Protein AF-A0A1G7Y2C6-F1 (afdb_monomer)

Structure (mmCIF, N/CA/C/O backbone):
data_AF-A0A1G7Y2C6-F1
#
_entry.id   AF-A0A1G7Y2C6-F1
#
loop_
_atom_site.group_PDB
_atom_site.id
_atom_site.type_symbol
_atom_site.label_atom_id
_atom_site.label_alt_id
_atom_site.label_comp_id
_atom_site.label_asym_id
_atom_site.label_entity_id
_atom_site.label_seq_id
_atom_site.pdbx_PDB_ins_code
_atom_site.Cartn_x
_atom_site.Cartn_y
_atom_site.Cartn_z
_atom_site.occupancy
_atom_site.B_iso_or_equiv
_atom_site.auth_seq_id
_atom_site.auth_comp_id
_atom_site.auth_asym_id
_atom_site.auth_atom_id
_atom_site.pdbx_PDB_model_num
ATOM 1 N N . MET A 1 1 ? -8.509 -12.812 14.140 1.00 60.50 1 MET A N 1
ATOM 2 C CA . MET A 1 1 ? -7.035 -12.812 14.290 1.00 60.50 1 MET A CA 1
ATOM 3 C C . MET A 1 1 ? -6.322 -13.597 13.184 1.00 60.50 1 MET A C 1
ATOM 5 O O . MET A 1 1 ? -5.353 -13.075 12.659 1.00 60.50 1 MET A O 1
ATOM 9 N N . LEU A 1 2 ? -6.807 -14.777 12.762 1.00 63.38 2 LEU A N 1
ATOM 10 C CA . LEU A 1 2 ? -6.171 -15.603 11.712 1.00 63.38 2 LEU A CA 1
ATOM 11 C C . LEU A 1 2 ? -6.049 -14.923 10.334 1.00 63.38 2 LEU A C 1
ATOM 13 O O . LEU A 1 2 ? -4.992 -14.996 9.724 1.00 63.38 2 LEU A O 1
ATOM 17 N N . ALA A 1 3 ? -7.081 -14.213 9.864 1.00 70.81 3 ALA A N 1
ATOM 18 C CA . ALA A 1 3 ? -7.068 -13.600 8.529 1.00 70.81 3 ALA A CA 1
ATOM 19 C C . ALA A 1 3 ? -5.943 -12.563 8.325 1.00 70.81 3 ALA A C 1
ATOM 21 O O . ALA A 1 3 ? -5.392 -12.485 7.234 1.00 70.81 3 ALA A O 1
ATOM 22 N N . LYS A 1 4 ? -5.557 -11.824 9.377 1.00 76.81 4 LYS A N 1
ATOM 23 C CA . LYS A 1 4 ? -4.501 -10.794 9.322 1.00 76.81 4 LYS A CA 1
ATOM 24 C C . LYS A 1 4 ? -3.114 -11.394 9.058 1.00 76.81 4 LYS A C 1
ATOM 26 O O . LYS A 1 4 ? -2.321 -10.840 8.307 1.00 76.81 4 LYS A O 1
ATOM 31 N N . VAL A 1 5 ? -2.856 -12.591 9.591 1.00 84.06 5 VAL A N 1
ATOM 32 C CA . VAL A 1 5 ? -1.571 -13.297 9.434 1.00 84.06 5 VAL A CA 1
ATOM 33 C C . VAL A 1 5 ? -1.324 -13.721 7.979 1.00 84.06 5 VAL A C 1
ATOM 35 O O . VAL A 1 5 ? -0.181 -13.774 7.535 1.00 84.06 5 VAL A O 1
ATOM 38 N N . PHE A 1 6 ? -2.386 -13.972 7.209 1.00 89.94 6 PHE A N 1
ATOM 39 C CA . PHE A 1 6 ? -2.276 -14.430 5.821 1.00 89.94 6 PHE A CA 1
ATOM 40 C C . PHE A 1 6 ? -2.202 -13.301 4.786 1.00 89.94 6 PHE A C 1
ATOM 42 O O . PHE A 1 6 ? -1.931 -13.580 3.620 1.00 89.94 6 PHE A O 1
ATOM 49 N N . VAL A 1 7 ? -2.377 -12.034 5.176 1.00 91.88 7 VAL A N 1
ATOM 50 C CA . VAL A 1 7 ? -2.418 -10.911 4.222 1.00 91.88 7 VAL A CA 1
ATOM 51 C C . VAL A 1 7 ? -1.093 -10.753 3.473 1.00 91.88 7 VAL A C 1
ATOM 53 O O . VAL A 1 7 ? -1.079 -10.711 2.244 1.00 91.88 7 VAL A O 1
ATOM 56 N N . VAL A 1 8 ? 0.033 -10.709 4.189 1.00 92.00 8 VAL A N 1
ATOM 57 C CA . VAL A 1 8 ? 1.358 -10.531 3.569 1.00 92.00 8 VAL A CA 1
ATOM 58 C C . VAL A 1 8 ? 1.750 -11.721 2.675 1.00 92.00 8 VAL A C 1
ATOM 60 O O . VAL A 1 8 ? 2.152 -11.474 1.537 1.00 92.00 8 VAL A O 1
ATOM 63 N N . PRO A 1 9 ? 1.589 -12.994 3.100 1.00 94.44 9 PRO A N 1
ATOM 64 C CA . PRO A 1 9 ? 1.809 -14.145 2.222 1.00 94.44 9 PRO A CA 1
ATOM 65 C C . PRO A 1 9 ? 0.979 -14.110 0.934 1.00 94.44 9 PRO A C 1
ATOM 67 O O . PRO A 1 9 ? 1.510 -14.374 -0.141 1.00 94.44 9 PRO A O 1
ATOM 70 N N . VAL A 1 10 ? -0.303 -13.739 1.014 1.00 95.19 10 VAL A N 1
ATOM 71 C CA . VAL A 1 10 ? -1.176 -13.637 -0.167 1.00 95.19 10 VAL A CA 1
ATOM 72 C C . VAL A 1 10 ? -0.705 -12.533 -1.117 1.00 95.19 10 VAL A C 1
ATOM 74 O O . VAL A 1 10 ? -0.658 -12.751 -2.326 1.00 95.19 10 VAL A O 1
ATOM 77 N N . ILE A 1 11 ? -0.295 -11.373 -0.588 1.00 95.06 11 ILE A N 1
ATOM 78 C CA . ILE A 1 11 ? 0.288 -10.285 -1.392 1.00 95.06 11 ILE A CA 1
ATOM 79 C C . ILE A 1 11 ? 1.564 -10.753 -2.101 1.00 95.06 11 ILE A C 1
ATOM 81 O O . ILE A 1 11 ? 1.776 -10.424 -3.267 1.00 95.06 11 ILE A O 1
ATOM 85 N N . TYR A 1 12 ? 2.414 -11.518 -1.415 1.00 95.81 12 TYR A N 1
ATOM 86 C CA . TYR A 1 12 ? 3.653 -12.029 -1.994 1.00 95.81 12 TYR A CA 1
ATOM 87 C C . TYR A 1 12 ? 3.395 -13.046 -3.115 1.00 95.81 12 TYR A C 1
ATOM 89 O O . TYR A 1 12 ? 4.019 -12.968 -4.171 1.00 95.81 12 TYR A O 1
ATOM 97 N N . LEU A 1 13 ? 2.435 -13.954 -2.923 1.00 96.56 13 LEU A N 1
ATOM 98 C CA . LEU A 1 13 ? 2.022 -14.906 -3.958 1.00 96.56 13 LEU A CA 1
ATOM 99 C C . LEU A 1 13 ? 1.475 -14.189 -5.201 1.00 96.56 13 LEU A C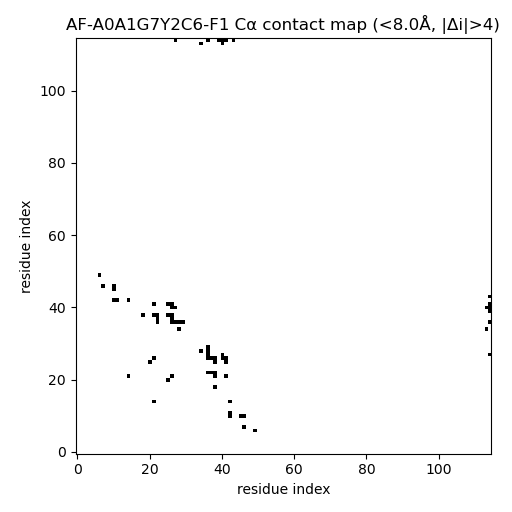 1
ATOM 101 O O . LEU A 1 13 ? 1.885 -14.497 -6.317 1.00 96.56 13 LEU A O 1
ATOM 105 N N . ASP A 1 14 ? 0.594 -13.203 -5.019 1.00 95.25 14 ASP A N 1
ATOM 106 C CA . ASP A 1 14 ? 0.059 -12.390 -6.121 1.00 95.25 14 ASP A CA 1
ATOM 107 C C . ASP A 1 14 ? 1.156 -11.610 -6.865 1.00 95.25 14 ASP A C 1
ATOM 109 O O . ASP A 1 14 ? 1.111 -11.483 -8.093 1.00 95.25 14 ASP A O 1
ATOM 113 N N . PHE A 1 15 ? 2.149 -11.108 -6.126 1.00 95.88 15 PHE A N 1
ATOM 114 C CA . PHE A 1 15 ? 3.311 -10.438 -6.696 1.00 95.88 15 PHE A CA 1
ATOM 115 C C . PHE A 1 15 ? 4.133 -11.385 -7.570 1.00 95.88 15 PHE A C 1
ATOM 117 O O . PHE A 1 15 ? 4.446 -11.026 -8.703 1.00 95.88 15 PHE A O 1
ATOM 124 N N . GLU A 1 16 ? 4.449 -12.588 -7.088 1.00 96.00 16 GLU A N 1
ATOM 125 C CA . GLU A 1 16 ? 5.296 -13.525 -7.833 1.00 96.00 16 GLU A CA 1
ATOM 126 C C . GLU A 1 16 ? 4.592 -14.043 -9.099 1.00 96.00 16 GLU A C 1
ATOM 128 O O . GLU A 1 16 ? 5.215 -14.138 -10.153 1.00 96.00 16 GLU A O 1
ATOM 133 N N . LEU A 1 17 ? 3.271 -14.261 -9.044 1.00 96.94 17 LEU A N 1
ATOM 134 C CA . LEU A 1 17 ? 2.464 -14.661 -10.207 1.00 96.94 17 LEU A CA 1
ATOM 135 C C . LEU A 1 17 ? 2.413 -13.601 -11.320 1.00 96.94 17 LEU A C 1
ATOM 137 O O . LEU A 1 17 ? 2.173 -13.939 -12.478 1.00 96.94 17 LEU A O 1
ATOM 141 N N . ARG A 1 18 ? 2.594 -12.315 -10.988 1.00 96.19 18 ARG A N 1
ATOM 142 C CA . ARG A 1 18 ? 2.467 -11.182 -11.931 1.00 96.19 18 ARG A CA 1
ATOM 143 C C . ARG A 1 18 ? 3.717 -10.313 -12.001 1.00 96.19 18 ARG A C 1
ATOM 145 O O . ARG A 1 18 ? 3.653 -9.158 -12.432 1.00 96.19 18 ARG A O 1
ATOM 152 N N . LYS A 1 19 ? 4.853 -10.854 -11.576 1.00 94.50 19 LYS A N 1
ATOM 153 C CA . LYS A 1 19 ? 6.100 -10.116 -11.376 1.00 94.50 19 LYS A CA 1
ATOM 154 C C . LYS A 1 19 ? 6.550 -9.369 -12.625 1.00 94.50 19 LYS A C 1
ATOM 156 O O . LYS A 1 19 ? 6.813 -8.171 -12.549 1.00 94.50 19 LYS A O 1
ATOM 161 N N . ASP A 1 20 ? 6.535 -10.033 -13.778 1.00 94.62 20 ASP A N 1
ATOM 162 C CA . ASP A 1 20 ? 6.961 -9.443 -15.053 1.00 94.62 20 ASP A CA 1
ATOM 163 C C . ASP A 1 20 ? 6.093 -8.243 -15.448 1.00 94.62 20 ASP A C 1
ATOM 165 O O . ASP A 1 20 ? 6.602 -7.171 -15.783 1.00 94.62 20 ASP A O 1
ATOM 169 N N . TYR A 1 21 ? 4.770 -8.381 -15.319 1.00 95.50 21 TYR A N 1
ATOM 170 C CA . TYR A 1 21 ? 3.824 -7.294 -15.573 1.00 95.50 21 TYR A CA 1
ATOM 171 C C . TYR A 1 21 ? 4.038 -6.115 -14.613 1.00 95.50 21 TYR A C 1
ATOM 173 O O . TYR A 1 21 ? 3.996 -4.948 -15.020 1.00 95.50 21 TYR A O 1
ATOM 181 N N . ILE A 1 22 ? 4.295 -6.408 -13.336 1.00 94.94 22 ILE A N 1
ATOM 182 C CA . ILE A 1 22 ? 4.526 -5.395 -12.304 1.00 94.94 22 ILE A CA 1
ATOM 183 C C . ILE A 1 22 ? 5.820 -4.628 -12.576 1.00 94.94 22 ILE A C 1
ATOM 185 O O . ILE A 1 22 ? 5.822 -3.399 -12.495 1.00 94.94 22 ILE A O 1
ATOM 189 N N . ILE A 1 23 ? 6.899 -5.314 -12.949 1.00 93.31 23 ILE A N 1
ATOM 190 C CA . ILE A 1 23 ? 8.162 -4.673 -13.331 1.00 93.31 23 ILE A CA 1
ATOM 191 C C . ILE A 1 23 ? 7.948 -3.784 -14.565 1.00 93.31 23 ILE A C 1
ATOM 193 O O . ILE A 1 23 ? 8.357 -2.620 -14.572 1.00 93.31 23 ILE A O 1
ATOM 197 N N . ALA A 1 24 ? 7.230 -4.291 -15.572 1.00 91.81 24 ALA A N 1
ATOM 198 C CA . ALA A 1 24 ? 6.974 -3.593 -16.829 1.00 91.81 24 ALA A CA 1
ATOM 199 C C . ALA A 1 24 ? 5.987 -2.418 -16.724 1.00 91.81 24 ALA A C 1
ATOM 201 O O . ALA A 1 24 ? 5.980 -1.567 -17.614 1.00 91.81 24 ALA A O 1
ATOM 202 N N . THR A 1 25 ? 5.168 -2.335 -15.669 1.00 91.19 25 THR A N 1
ATOM 203 C CA . THR A 1 25 ? 4.100 -1.318 -15.538 1.00 91.19 25 THR A CA 1
ATOM 204 C C . THR A 1 25 ? 4.278 -0.410 -14.320 1.00 91.19 25 THR A C 1
ATOM 206 O O . THR A 1 25 ? 4.112 0.805 -14.424 1.00 91.19 25 THR A O 1
ATOM 209 N N . HIS A 1 26 ? 4.696 -0.951 -13.179 1.00 91.44 26 HIS A N 1
ATOM 210 C CA . HIS A 1 26 ? 4.655 -0.257 -11.889 1.00 91.44 26 HIS A CA 1
ATOM 211 C C . HIS A 1 26 ? 6.018 0.187 -11.345 1.00 91.44 26 HIS A C 1
ATOM 213 O O . HIS A 1 26 ? 6.056 0.875 -10.325 1.00 91.44 26 HIS A O 1
ATOM 219 N N . CYS A 1 27 ? 7.137 -0.141 -11.998 1.00 90.19 27 CYS A N 1
ATOM 220 C CA . CYS A 1 27 ? 8.421 0.436 -11.605 1.00 90.19 27 CYS A CA 1
ATOM 221 C C . CYS A 1 27 ? 8.479 1.935 -11.929 1.00 90.19 27 CYS A C 1
ATOM 223 O O . CYS A 1 27 ? 8.342 2.330 -13.087 1.00 90.19 27 CYS A O 1
ATOM 225 N N . GLN A 1 28 ? 8.712 2.752 -10.896 1.00 85.50 28 GLN A N 1
ATOM 226 C CA . GLN A 1 28 ? 8.838 4.215 -10.985 1.00 85.50 28 GLN A CA 1
ATOM 227 C C . GLN A 1 28 ? 10.240 4.665 -11.436 1.00 85.50 28 GLN A C 1
ATOM 229 O O . GLN A 1 28 ? 10.380 5.627 -12.183 1.00 85.50 28 GLN A O 1
ATOM 234 N N . ASN A 1 29 ? 11.282 3.911 -11.070 1.00 83.44 29 ASN A N 1
ATOM 235 C CA . ASN A 1 29 ? 12.687 4.250 -11.325 1.00 83.44 29 ASN A CA 1
ATOM 236 C C . ASN A 1 29 ? 13.237 3.640 -12.630 1.00 83.44 29 ASN A C 1
ATOM 238 O O . ASN A 1 29 ? 14.387 3.212 -12.676 1.00 83.44 29 ASN A O 1
ATOM 242 N N . ARG A 1 30 ? 12.442 3.575 -13.709 1.00 81.06 30 ARG A N 1
ATOM 243 C CA . ARG A 1 30 ? 12.892 2.957 -14.981 1.00 81.06 30 ARG A CA 1
ATOM 244 C C . ARG A 1 30 ? 14.051 3.696 -15.640 1.00 81.06 30 ARG A C 1
ATOM 246 O O . ARG A 1 30 ? 14.877 3.080 -16.296 1.00 81.06 30 ARG A O 1
ATOM 253 N N . SER A 1 31 ? 14.115 5.010 -15.444 1.00 84.00 31 SER A N 1
ATOM 254 C CA . SER A 1 31 ? 15.199 5.867 -15.931 1.00 84.00 31 SER A CA 1
ATOM 255 C C . SER A 1 31 ? 16.495 5.730 -15.123 1.00 84.00 31 SER A C 1
ATOM 257 O O . SER A 1 31 ? 17.512 6.299 -15.509 1.00 84.00 31 SER A O 1
ATOM 259 N N . ARG A 1 32 ? 16.472 5.001 -13.997 1.00 84.75 32 ARG A N 1
ATOM 260 C CA . ARG A 1 32 ? 17.606 4.812 -13.084 1.00 84.75 32 ARG A CA 1
ATOM 261 C C . ARG A 1 32 ? 17.775 3.324 -12.738 1.00 84.75 32 ARG A C 1
ATOM 263 O O . ARG A 1 32 ? 17.471 2.924 -11.611 1.00 84.75 32 ARG A O 1
ATOM 270 N N . PRO A 1 33 ? 18.254 2.494 -13.683 1.00 81.31 33 PRO A N 1
ATOM 271 C CA . PRO A 1 33 ? 18.400 1.048 -13.488 1.00 81.31 33 PRO A CA 1
ATOM 272 C C . PRO A 1 33 ? 19.317 0.674 -12.312 1.00 81.31 33 PRO A C 1
ATOM 274 O O . PRO A 1 33 ? 19.128 -0.379 -11.709 1.00 81.31 33 PRO A O 1
ATOM 277 N N . GLN A 1 34 ? 20.235 1.561 -11.913 1.00 84.75 34 GLN A N 1
ATOM 278 C CA . GLN A 1 34 ? 21.108 1.388 -10.747 1.00 84.75 34 GLN A CA 1
ATOM 279 C C . GLN A 1 34 ? 20.364 1.277 -9.399 1.00 84.75 34 GLN A C 1
ATOM 281 O O . GLN A 1 34 ? 20.967 0.898 -8.402 1.00 84.75 34 GLN A O 1
ATOM 286 N N . LEU A 1 35 ? 19.068 1.616 -9.346 1.00 85.00 35 LEU A N 1
ATOM 287 C CA . LEU A 1 35 ? 18.245 1.531 -8.131 1.00 85.00 35 LEU A CA 1
ATOM 288 C C . LEU A 1 35 ? 17.558 0.168 -7.940 1.00 85.00 35 LEU A C 1
ATOM 290 O O . LEU A 1 35 ? 16.885 -0.014 -6.930 1.00 85.00 35 LEU A O 1
ATOM 294 N N . HIS A 1 36 ? 17.701 -0.777 -8.880 1.00 85.75 36 HIS A N 1
ATOM 295 C CA . HIS A 1 36 ? 17.208 -2.159 -8.745 1.00 85.75 36 HIS A CA 1
ATOM 296 C C . HIS A 1 36 ? 15.741 -2.268 -8.274 1.00 85.75 36 HIS A C 1
ATOM 298 O O . HIS A 1 36 ? 15.440 -2.918 -7.269 1.00 85.75 36 HIS A O 1
ATOM 304 N N . CYS A 1 37 ? 14.818 -1.605 -8.991 1.00 89.19 37 CYS A N 1
ATOM 305 C CA . CYS A 1 37 ? 13.393 -1.595 -8.641 1.00 89.19 37 CYS A CA 1
ATOM 306 C C . CYS A 1 37 ? 12.813 -3.011 -8.527 1.00 89.19 37 CYS A C 1
ATOM 308 O O . CYS A 1 37 ? 12.196 -3.311 -7.514 1.00 89.19 37 CYS A O 1
ATOM 310 N N . ASP A 1 38 ? 12.975 -3.860 -9.550 1.00 90.62 38 ASP A N 1
ATOM 311 C CA . ASP A 1 38 ? 12.541 -5.271 -9.587 1.00 90.62 38 ASP A CA 1
ATOM 312 C C . ASP A 1 38 ? 11.116 -5.535 -9.046 1.00 90.62 38 ASP A C 1
ATOM 314 O O . ASP A 1 38 ? 10.835 -6.583 -8.469 1.00 90.62 38 ASP A O 1
ATOM 318 N N . GLY A 1 39 ? 10.210 -4.555 -9.155 1.00 92.06 39 GLY A N 1
ATOM 319 C CA . GLY A 1 39 ? 8.864 -4.616 -8.576 1.00 92.06 39 GLY A CA 1
ATOM 320 C C . GLY A 1 39 ? 8.796 -4.457 -7.044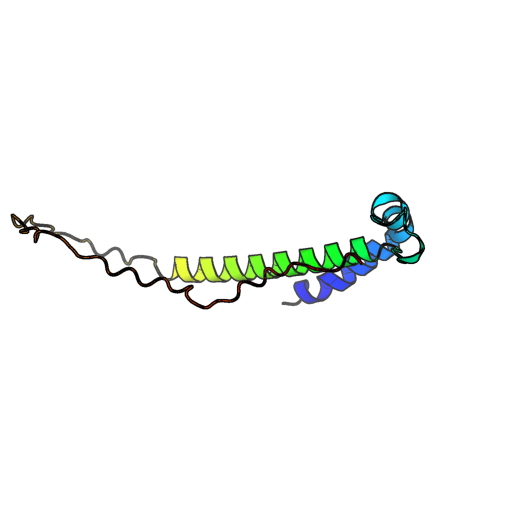 1.00 92.06 39 GLY A C 1
ATOM 321 O O . GLY A 1 39 ? 7.699 -4.362 -6.491 1.00 92.06 39 GLY A O 1
ATOM 322 N N . LYS A 1 40 ? 9.933 -4.331 -6.350 1.00 90.94 40 LYS A N 1
ATOM 323 C CA . LYS A 1 40 ? 10.044 -4.144 -4.891 1.00 90.94 40 LYS A CA 1
ATOM 324 C C . LYS A 1 40 ? 9.291 -2.909 -4.407 1.00 90.94 40 LYS A C 1
ATOM 326 O O . LYS A 1 40 ? 8.673 -2.948 -3.348 1.00 90.94 40 LYS A O 1
ATOM 331 N N . CYS A 1 41 ? 9.267 -1.841 -5.204 1.00 90.81 41 CYS A N 1
ATOM 332 C CA . CYS A 1 41 ? 8.550 -0.618 -4.840 1.00 90.81 41 CYS A CA 1
ATOM 333 C C . CYS A 1 41 ? 7.038 -0.801 -4.808 1.00 90.81 41 CYS A C 1
ATOM 335 O O . CYS A 1 41 ? 6.358 -0.320 -3.902 1.00 90.81 41 CYS A O 1
ATOM 337 N N . TYR A 1 42 ? 6.510 -1.550 -5.773 1.00 92.81 42 TYR A N 1
ATOM 338 C CA . TYR A 1 42 ? 5.106 -1.926 -5.779 1.00 92.81 42 TYR A CA 1
ATOM 339 C C . TYR A 1 42 ? 4.775 -2.805 -4.566 1.00 92.81 42 TYR A C 1
ATOM 341 O O . TYR A 1 42 ? 3.796 -2.539 -3.866 1.00 92.81 42 TYR A O 1
ATOM 349 N N . LEU A 1 43 ? 5.615 -3.807 -4.285 1.00 93.56 43 LEU A N 1
ATOM 350 C CA . LEU A 1 43 ? 5.422 -4.723 -3.162 1.00 93.56 43 LEU A CA 1
ATOM 351 C C . LEU A 1 43 ? 5.428 -3.983 -1.815 1.00 93.56 43 LEU A C 1
ATOM 353 O O . LEU A 1 43 ? 4.502 -4.147 -1.020 1.00 93.56 43 LEU A O 1
ATOM 357 N N . ALA A 1 44 ? 6.410 -3.105 -1.594 1.00 92.25 44 ALA A N 1
ATOM 358 C CA . ALA A 1 44 ? 6.505 -2.279 -0.392 1.00 92.25 44 ALA A CA 1
ATOM 359 C C . ALA A 1 44 ? 5.250 -1.414 -0.195 1.00 92.25 44 ALA A C 1
ATOM 361 O O . ALA A 1 44 ? 4.680 -1.373 0.897 1.00 92.25 44 ALA A O 1
ATOM 362 N N . LYS A 1 45 ? 4.755 -0.789 -1.272 1.00 92.50 45 LYS A N 1
ATOM 363 C CA . LYS A 1 45 ? 3.532 0.021 -1.236 1.00 92.50 45 LYS A CA 1
ATOM 364 C C . LYS A 1 45 ? 2.294 -0.805 -0.879 1.00 92.50 45 LYS A C 1
ATOM 366 O O . LYS A 1 45 ? 1.463 -0.340 -0.101 1.00 92.50 45 LYS A O 1
ATOM 371 N N . ARG A 1 46 ? 2.162 -2.024 -1.415 1.00 94.12 46 ARG A N 1
ATOM 372 C CA . ARG A 1 46 ? 1.037 -2.926 -1.103 1.00 94.12 46 ARG A CA 1
ATOM 373 C C . ARG A 1 46 ? 1.042 -3.375 0.354 1.00 94.12 46 ARG A C 1
ATOM 375 O O . ARG A 1 46 ? -0.007 -3.332 0.992 1.00 94.12 46 ARG A O 1
ATOM 382 N N . ILE A 1 47 ? 2.207 -3.735 0.889 1.00 93.81 47 ILE A N 1
ATOM 383 C CA . ILE A 1 47 ? 2.356 -4.126 2.298 1.00 93.81 47 ILE A CA 1
ATOM 384 C C . ILE A 1 47 ? 2.031 -2.943 3.221 1.00 93.81 47 ILE A C 1
ATOM 386 O O . ILE A 1 47 ? 1.244 -3.089 4.154 1.00 93.81 47 ILE A O 1
ATOM 390 N N . ALA A 1 48 ? 2.560 -1.751 2.928 1.00 93.31 48 ALA A N 1
ATOM 391 C CA . ALA A 1 48 ? 2.271 -0.548 3.708 1.00 93.31 48 ALA A CA 1
ATOM 392 C C . ALA A 1 48 ? 0.778 -0.171 3.674 1.00 93.31 48 ALA A C 1
ATOM 394 O O . ALA A 1 48 ? 0.209 0.224 4.692 1.00 93.31 48 ALA A O 1
ATOM 395 N N . GLN A 1 49 ? 0.123 -0.319 2.518 1.00 93.56 49 GLN A N 1
ATOM 396 C CA . GLN A 1 49 ? -1.312 -0.072 2.385 1.00 93.56 49 GLN A CA 1
ATOM 397 C C . GLN A 1 49 ? -2.142 -1.059 3.216 1.00 93.56 49 GLN A C 1
ATOM 399 O O . GLN A 1 49 ? -3.097 -0.637 3.867 1.00 93.56 49 GLN A O 1
ATOM 404 N N . ALA A 1 50 ? -1.767 -2.341 3.228 1.00 91.94 50 ALA A N 1
ATOM 405 C CA . ALA A 1 50 ? -2.422 -3.347 4.059 1.00 91.94 50 ALA A CA 1
ATOM 406 C C . ALA A 1 50 ? -2.303 -3.010 5.555 1.00 91.94 50 ALA A C 1
ATOM 408 O O . ALA A 1 50 ? -3.312 -2.990 6.254 1.00 91.94 50 ALA A O 1
ATOM 409 N N . ALA A 1 51 ? -1.105 -2.640 6.021 1.00 91.00 51 ALA A N 1
ATOM 410 C CA . ALA A 1 51 ? -0.885 -2.226 7.409 1.00 91.00 51 ALA A CA 1
ATOM 411 C C . ALA A 1 51 ? -1.712 -0.984 7.792 1.00 91.00 51 ALA A C 1
ATOM 413 O O . ALA A 1 51 ? -2.296 -0.924 8.874 1.00 91.00 51 ALA A O 1
ATOM 414 N N . LYS A 1 52 ? -1.818 -0.000 6.887 1.00 93.00 52 LYS A N 1
ATOM 415 C CA . LYS A 1 52 ? -2.630 1.202 7.118 1.00 93.00 52 LYS A CA 1
ATOM 416 C C . LYS A 1 52 ? -4.122 0.879 7.233 1.00 93.00 52 LYS A C 1
ATOM 418 O O . LYS A 1 52 ? -4.798 1.458 8.079 1.00 93.00 52 LYS A O 1
ATOM 423 N N . GLU A 1 53 ? -4.640 -0.032 6.410 1.00 91.56 53 GLU A N 1
ATOM 424 C CA . GLU A 1 53 ? -6.046 -0.441 6.507 1.00 91.56 53 GLU A CA 1
ATOM 425 C C . GLU A 1 53 ? -6.318 -1.223 7.797 1.00 91.56 53 GLU A C 1
ATOM 427 O O . GLU A 1 53 ? -7.340 -0.994 8.440 1.00 91.56 53 GLU A O 1
ATOM 432 N N . GLU A 1 54 ? -5.385 -2.069 8.244 1.00 89.50 54 GLU A N 1
ATOM 433 C CA . GLU A 1 54 ? -5.499 -2.734 9.547 1.00 89.50 54 GLU A CA 1
ATOM 434 C C . GLU A 1 54 ? -5.560 -1.738 10.710 1.00 89.50 54 GLU A C 1
ATOM 436 O O . GLU A 1 54 ? -6.372 -1.912 11.624 1.00 89.50 54 GLU A O 1
ATOM 441 N N . GLN A 1 55 ? -4.740 -0.683 10.670 1.00 91.25 55 GLN A N 1
ATOM 442 C CA . GLN A 1 55 ? -4.771 0.382 11.670 1.00 91.25 55 GLN A CA 1
ATOM 443 C C . GLN A 1 55 ? -6.108 1.131 11.648 1.00 91.25 55 GLN A C 1
ATOM 445 O O . GLN A 1 55 ? -6.712 1.346 12.697 1.00 91.25 55 GLN A O 1
ATOM 450 N N . ARG A 1 56 ? -6.613 1.461 10.455 1.00 93.00 56 ARG A N 1
ATOM 451 C CA . ARG A 1 56 ? -7.898 2.151 10.281 1.00 93.00 56 ARG A CA 1
ATOM 452 C C . ARG A 1 56 ? -9.074 1.309 10.782 1.00 93.00 56 ARG A C 1
ATOM 454 O O . ARG A 1 56 ? -10.006 1.834 11.381 1.00 93.00 56 ARG A O 1
ATOM 461 N N . GLN A 1 57 ? -9.028 -0.007 10.577 1.00 90.69 57 GLN A N 1
ATOM 462 C CA . GLN A 1 57 ? -10.018 -0.932 11.132 1.00 90.69 57 GLN A CA 1
ATOM 463 C C . GLN A 1 57 ? -9.991 -0.957 12.663 1.00 90.69 57 GLN A C 1
ATOM 465 O O . GLN A 1 57 ? -11.053 -0.963 13.280 1.00 90.69 57 GLN A O 1
ATOM 470 N N . ALA A 1 58 ? -8.803 -0.950 13.276 1.00 90.25 58 ALA A N 1
ATOM 471 C CA . ALA A 1 58 ? -8.671 -0.899 14.732 1.00 90.25 58 ALA A CA 1
ATOM 472 C C . ALA A 1 58 ? -9.205 0.422 15.316 1.00 90.25 58 ALA A C 1
ATOM 474 O O . ALA A 1 58 ? -9.882 0.409 16.341 1.00 90.25 58 ALA A O 1
ATOM 475 N N . GLU A 1 59 ? -8.951 1.546 14.641 1.00 94.12 59 GLU A N 1
ATOM 476 C CA . GLU A 1 59 ? -9.494 2.857 15.014 1.00 94.12 59 GLU A CA 1
ATOM 477 C C . GLU A 1 59 ? -11.027 2.881 14.943 1.00 94.12 59 GLU A C 1
ATOM 479 O O . GLU A 1 59 ? -11.683 3.310 15.889 1.00 94.12 59 GLU A O 1
ATOM 484 N N . ASN A 1 60 ? -11.612 2.349 13.865 1.00 93.25 60 ASN A N 1
ATOM 485 C CA . ASN A 1 60 ? -13.067 2.262 13.718 1.00 93.25 60 ASN A CA 1
ATOM 486 C C . ASN A 1 60 ? -13.709 1.350 14.779 1.00 93.25 60 ASN A C 1
ATOM 488 O O . ASN A 1 60 ? -14.766 1.687 15.313 1.00 93.25 60 ASN A O 1
ATOM 492 N N . ASP A 1 61 ? -13.078 0.216 15.106 1.00 92.69 61 ASP A N 1
ATOM 493 C CA . ASP A 1 61 ? -13.535 -0.678 16.180 1.00 92.69 61 ASP A CA 1
ATOM 494 C C . ASP A 1 61 ? -13.534 0.047 17.533 1.00 92.69 61 ASP A C 1
ATOM 496 O O . ASP A 1 61 ? -14.536 0.025 18.251 1.00 92.69 61 ASP A O 1
ATOM 500 N N . LEU A 1 62 ? -12.458 0.776 17.847 1.00 91.88 62 LEU A N 1
ATOM 501 C CA . LEU A 1 62 ? -12.380 1.605 19.049 1.00 91.88 62 LEU A CA 1
ATOM 502 C C . LEU A 1 62 ? -13.467 2.689 19.070 1.00 91.88 62 LEU A C 1
ATOM 504 O O . LEU A 1 62 ? -14.165 2.834 20.073 1.00 91.88 62 LEU A O 1
ATOM 508 N N . MET A 1 63 ? -13.644 3.415 17.964 1.00 93.31 63 MET A N 1
ATOM 509 C CA . MET A 1 63 ? -14.656 4.466 17.844 1.00 93.31 63 MET A CA 1
ATOM 510 C C . MET A 1 63 ? -16.068 3.910 18.069 1.00 93.31 63 MET A C 1
ATOM 512 O O . MET A 1 63 ? -16.858 4.501 18.802 1.00 93.31 63 MET A O 1
ATOM 516 N N . SER A 1 64 ? -16.374 2.738 17.499 1.00 90.00 64 SER A N 1
ATOM 517 C CA . SER A 1 64 ? -17.673 2.079 17.680 1.00 90.00 64 SER A CA 1
ATOM 518 C C . SER A 1 64 ? -17.934 1.690 19.138 1.00 90.00 64 SER A C 1
ATOM 520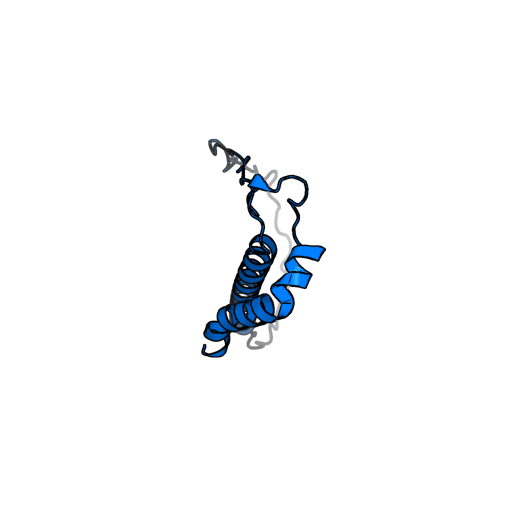 O O . SER A 1 64 ? -19.033 1.907 19.649 1.00 90.00 64 SER A O 1
ATOM 522 N N . LYS A 1 65 ? -16.905 1.200 19.844 1.00 90.19 65 LYS A N 1
ATOM 523 C CA . LYS A 1 65 ? -16.984 0.856 21.268 1.00 90.19 65 LYS A CA 1
ATOM 524 C C . LYS A 1 65 ? -17.247 2.089 22.126 1.00 90.19 65 LYS A C 1
ATOM 526 O O . LYS A 1 65 ? -18.137 2.046 22.972 1.00 90.19 65 LYS A O 1
ATOM 531 N N . ILE A 1 66 ? -16.539 3.192 21.869 1.00 89.94 66 ILE A N 1
ATOM 532 C CA . ILE A 1 66 ? -16.735 4.461 22.587 1.00 89.94 66 ILE A CA 1
ATOM 533 C C . ILE A 1 66 ? -18.145 5.015 22.344 1.00 89.94 66 ILE A C 1
ATOM 535 O O . ILE A 1 66 ? -18.825 5.375 23.301 1.00 89.94 66 ILE A O 1
ATOM 539 N N . LEU A 1 67 ? -18.614 5.026 21.092 1.00 88.19 67 LEU A N 1
ATOM 540 C CA . LEU A 1 67 ? -19.950 5.518 20.748 1.00 88.19 67 LEU A CA 1
ATOM 541 C C . LEU A 1 67 ? -21.057 4.684 21.414 1.00 88.19 67 LEU A C 1
ATOM 543 O O . LEU A 1 67 ? -22.024 5.236 21.929 1.00 88.19 67 LEU A O 1
ATOM 547 N N . SER A 1 68 ? -20.896 3.358 21.459 1.00 78.31 68 SER A N 1
ATOM 548 C CA . SER A 1 68 ? -21.868 2.463 22.102 1.00 78.31 68 SER A CA 1
ATOM 549 C C . SER A 1 68 ? -21.910 2.579 23.631 1.00 78.31 68 SER A C 1
ATOM 551 O O . SER A 1 68 ? -22.932 2.270 24.238 1.00 78.31 68 SER A O 1
ATOM 553 N N . ALA A 1 69 ? -20.833 3.063 24.262 1.00 74.88 69 ALA A N 1
ATOM 554 C CA . ALA A 1 69 ? -20.792 3.312 25.704 1.00 74.88 69 ALA A CA 1
ATOM 555 C C . ALA A 1 69 ? -21.604 4.556 26.115 1.00 74.88 69 ALA A C 1
ATOM 557 O O . ALA A 1 69 ? -21.930 4.717 27.288 1.00 74.88 69 ALA A O 1
ATOM 558 N N . GLN A 1 70 ? -21.961 5.414 25.154 1.00 60.66 70 GLN A N 1
ATOM 559 C CA . GLN A 1 70 ? -22.822 6.583 25.330 1.00 60.66 70 GLN A CA 1
ATOM 560 C C . GLN A 1 70 ? -24.226 6.321 24.764 1.00 60.66 70 GLN A C 1
ATOM 562 O O . GLN A 1 70 ? -24.794 7.157 24.069 1.00 60.66 70 GLN A O 1
ATOM 567 N N . ALA A 1 71 ? -24.809 5.151 25.027 1.00 60.94 71 ALA A N 1
ATOM 568 C CA . ALA A 1 71 ? -26.250 4.988 24.863 1.00 60.94 71 ALA A CA 1
ATOM 569 C C . ALA A 1 71 ? -26.937 5.657 26.069 1.00 60.94 71 ALA A C 1
ATOM 571 O O . ALA A 1 71 ? -26.751 5.182 27.193 1.00 60.94 71 ALA A O 1
ATOM 572 N N . PRO A 1 72 ? -27.697 6.757 25.900 1.00 55.38 72 PRO A N 1
ATOM 573 C CA . PRO A 1 72 ? -28.424 7.334 27.016 1.00 55.38 72 PRO A CA 1
ATOM 574 C C . PRO A 1 72 ? -29.482 6.327 27.473 1.00 55.38 72 PRO A C 1
ATOM 576 O O . PRO A 1 72 ? -30.371 5.953 26.705 1.00 55.38 72 PRO A O 1
ATOM 579 N N . ALA A 1 73 ? -29.425 5.915 28.741 1.00 53.34 73 ALA A N 1
ATOM 580 C CA . ALA A 1 73 ? -30.658 5.575 29.430 1.00 53.34 73 ALA A CA 1
ATOM 581 C C . ALA A 1 73 ? -31.532 6.831 29.327 1.00 53.34 73 ALA A C 1
ATOM 583 O O . ALA A 1 73 ? -31.153 7.896 29.812 1.00 53.34 73 ALA A O 1
ATOM 584 N N . HIS A 1 74 ? -32.626 6.741 28.574 1.00 51.66 74 HIS A N 1
ATOM 585 C CA . HIS A 1 74 ? -33.593 7.820 28.429 1.00 51.66 74 HIS A CA 1
ATOM 586 C C . HIS A 1 74 ? -34.242 8.048 29.801 1.00 51.66 74 HIS A C 1
ATOM 588 O O . HIS A 1 74 ? -35.274 7.463 30.119 1.00 51.66 74 HIS A O 1
ATOM 594 N N . GLU A 1 75 ? -33.620 8.862 30.648 1.00 56.44 75 GLU A N 1
ATOM 595 C CA . GLU A 1 75 ? -34.317 9.455 31.776 1.00 56.44 75 GLU A CA 1
ATOM 596 C C . GLU A 1 75 ? -35.052 10.683 31.250 1.00 56.44 75 GLU A C 1
ATOM 598 O O . GLU A 1 75 ? -34.469 11.576 30.634 1.00 56.44 75 GLU A O 1
ATOM 603 N N . ASN A 1 76 ? -36.372 10.683 31.419 1.00 48.62 76 ASN A N 1
ATOM 604 C CA . ASN A 1 76 ? -37.231 11.785 31.017 1.00 48.62 76 ASN A CA 1
ATOM 605 C C . ASN A 1 76 ? -36.825 13.038 31.804 1.00 48.62 76 ASN A C 1
ATOM 607 O O . ASN A 1 76 ? -37.210 13.197 32.961 1.00 48.62 76 ASN A O 1
ATOM 611 N N . ILE A 1 77 ? -36.059 13.934 31.179 1.00 55.81 77 ILE A N 1
ATOM 612 C CA . ILE A 1 77 ? -35.716 15.239 31.751 1.00 55.81 77 ILE A CA 1
ATOM 613 C C . ILE A 1 77 ? -36.961 16.128 31.668 1.00 55.81 77 ILE A C 1
ATOM 615 O O . ILE A 1 77 ? -37.113 16.975 30.790 1.00 55.81 77 ILE A O 1
ATOM 619 N N . THR A 1 78 ? -37.903 15.907 32.577 1.00 53.22 78 THR A N 1
ATOM 620 C CA . THR A 1 78 ? -38.972 16.858 32.865 1.00 53.22 78 THR A CA 1
ATOM 621 C C . THR A 1 78 ? -38.444 17.908 33.832 1.00 53.22 78 THR A C 1
ATOM 623 O O . THR A 1 78 ? -38.242 17.615 35.006 1.00 53.22 78 THR A O 1
ATOM 626 N N . GLY A 1 79 ? -38.270 19.138 33.342 1.00 49.00 79 GLY A N 1
ATOM 627 C CA . GLY A 1 79 ? -38.247 20.328 34.196 1.00 49.00 79 GLY A CA 1
ATOM 628 C C . GLY A 1 79 ? -37.085 21.290 33.968 1.00 49.00 79 GLY A C 1
ATOM 629 O O . GLY A 1 79 ? -36.279 21.492 34.867 1.00 4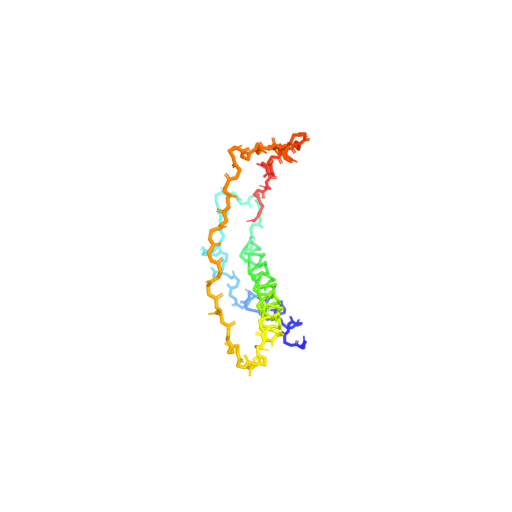9.00 79 GLY A O 1
ATOM 630 N N . LEU A 1 80 ? -37.029 21.953 32.809 1.00 51.66 80 LEU A N 1
ATOM 631 C CA . LEU A 1 80 ? -36.305 23.222 32.694 1.00 51.66 80 LEU A CA 1
ATOM 632 C C . LEU A 1 80 ? -37.291 24.359 32.975 1.00 51.66 80 LEU A C 1
ATOM 634 O O . LEU A 1 80 ? -38.089 24.724 32.114 1.00 51.66 80 LEU A O 1
ATOM 638 N N . GLN A 1 81 ? -37.253 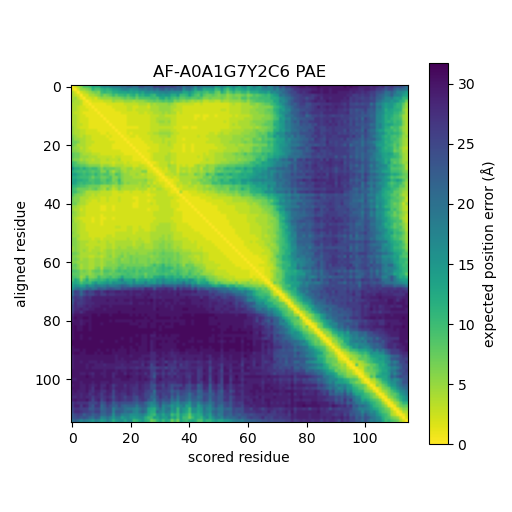24.903 34.190 1.00 55.97 81 GLN A N 1
ATOM 639 C CA . GLN A 1 81 ? -37.855 26.201 34.483 1.00 55.97 81 GLN A CA 1
ATOM 640 C C . GLN A 1 81 ? -36.807 27.291 34.212 1.00 55.97 81 GLN A C 1
ATOM 642 O O . GLN A 1 81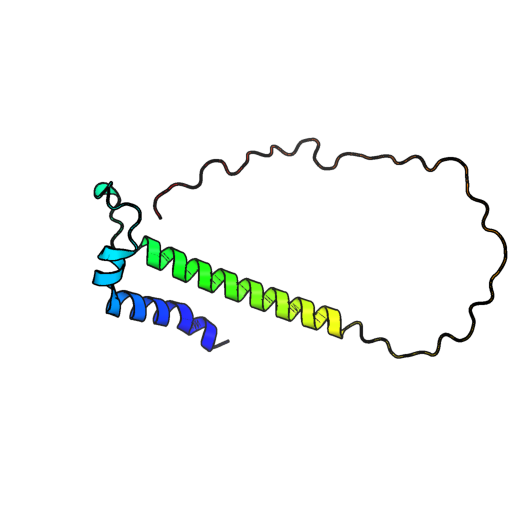 ? -35.686 27.189 34.714 1.00 55.97 81 GLN A O 1
ATOM 647 N N . PRO A 1 82 ? -37.126 28.327 33.419 1.00 48.72 82 PRO A N 1
ATOM 648 C CA . PRO A 1 82 ? -36.173 29.376 33.099 1.00 48.72 82 PRO A CA 1
ATOM 649 C C . PRO A 1 82 ? -36.090 30.360 34.269 1.00 48.72 82 PRO A C 1
ATOM 651 O O . PRO A 1 82 ? -37.002 31.157 34.479 1.00 48.72 82 PRO A O 1
ATOM 654 N N . THR A 1 83 ? -34.995 30.343 35.028 1.00 47.97 83 THR A N 1
ATOM 655 C CA . THR A 1 83 ? -34.703 31.420 35.983 1.00 47.97 83 THR A CA 1
ATOM 656 C C . THR A 1 83 ? -33.816 32.469 35.325 1.00 47.97 83 THR A C 1
ATOM 658 O O . THR A 1 83 ? -32.623 32.282 35.106 1.00 47.97 83 THR A O 1
ATOM 661 N N . THR A 1 84 ? -34.496 33.551 34.964 1.00 51.66 84 THR A N 1
ATOM 662 C CA . THR A 1 84 ? -34.076 34.942 34.765 1.00 51.66 84 THR A CA 1
ATOM 663 C C . THR A 1 84 ? -32.620 35.325 35.088 1.00 51.66 84 THR A C 1
ATOM 665 O O . THR A 1 84 ? -32.180 35.228 36.227 1.00 51.66 84 THR A O 1
ATOM 668 N N . HIS A 1 85 ? -31.978 35.909 34.066 1.00 52.75 85 HIS A N 1
ATOM 669 C CA . HIS A 1 85 ? -30.828 36.830 34.053 1.00 52.75 85 HIS A CA 1
ATOM 670 C C . HIS A 1 85 ? -29.513 36.369 34.709 1.00 52.75 85 HIS A C 1
ATOM 672 O O . HIS A 1 85 ? -29.300 36.504 35.909 1.00 52.75 85 HIS A O 1
ATOM 678 N N . VAL A 1 86 ? -28.566 35.957 33.861 1.00 57.28 86 VAL A N 1
ATOM 679 C CA . VAL A 1 86 ? -27.141 35.847 34.202 1.00 57.28 86 VAL A CA 1
ATOM 680 C C . VAL A 1 86 ? -26.461 37.172 33.852 1.00 57.28 86 VAL A C 1
ATOM 682 O O . VAL A 1 86 ? -26.504 37.606 32.702 1.00 57.28 86 VAL A O 1
ATOM 685 N N . ALA A 1 87 ? -25.850 37.824 34.841 1.00 60.22 87 ALA A N 1
ATOM 686 C CA . ALA A 1 87 ? -25.001 38.990 34.617 1.00 60.22 87 ALA A CA 1
ATOM 687 C C . ALA A 1 87 ? -23.695 38.553 33.931 1.00 60.22 87 ALA A C 1
ATOM 689 O O . ALA A 1 87 ? -22.995 37.670 34.427 1.00 60.22 87 ALA A O 1
ATOM 690 N N . ILE A 1 88 ? -23.384 39.159 32.784 1.00 59.31 88 ILE A N 1
ATOM 691 C CA . ILE A 1 88 ? -22.151 38.915 32.028 1.00 59.31 88 ILE A CA 1
ATOM 692 C C . ILE A 1 88 ? -21.061 39.819 32.625 1.00 59.31 88 ILE A C 1
ATOM 694 O O . ILE A 1 88 ? -21.245 41.036 32.610 1.00 59.31 88 ILE A O 1
ATOM 698 N N . PRO A 1 89 ? -19.945 39.289 33.156 1.00 61.66 89 PRO A N 1
ATOM 699 C CA . PRO A 1 89 ? -18.824 40.136 33.546 1.00 61.66 89 PRO A CA 1
ATOM 700 C C . PRO A 1 89 ? -18.156 40.749 32.304 1.00 61.66 89 PRO A C 1
ATOM 702 O O . PRO A 1 89 ? -17.932 40.065 31.301 1.00 61.66 89 PRO A O 1
ATOM 705 N N . GLU A 1 90 ? -17.841 42.044 32.372 1.00 64.38 90 GLU A N 1
ATOM 706 C CA . GLU A 1 90 ? -17.071 42.756 31.348 1.00 64.38 90 GLU A CA 1
ATOM 707 C C . GLU A 1 90 ? -15.655 42.165 31.242 1.00 64.38 90 GLU A C 1
ATOM 709 O O . GLU A 1 90 ? -14.890 42.166 32.201 1.00 64.38 90 GLU A O 1
ATOM 714 N N . ALA A 1 91 ? -15.332 41.681 30.039 1.00 62.38 91 ALA A N 1
ATOM 715 C CA . ALA A 1 91 ? -14.032 41.196 29.575 1.00 62.38 91 ALA A CA 1
ATOM 716 C C . ALA A 1 91 ? -13.455 39.941 30.270 1.00 62.38 91 ALA A C 1
ATOM 718 O O . ALA A 1 91 ? -12.805 39.986 31.312 1.00 62.38 91 ALA A O 1
ATOM 719 N N . VAL A 1 92 ? -13.574 38.802 29.581 1.00 64.75 92 VAL A N 1
ATOM 720 C CA . VAL A 1 92 ? -12.741 37.617 29.830 1.00 64.75 92 VAL A CA 1
ATOM 721 C C . VAL A 1 92 ? -11.381 37.843 29.167 1.00 64.75 92 VAL A C 1
ATOM 723 O O . VAL A 1 92 ? -11.289 37.927 27.943 1.00 64.75 92 VAL A O 1
ATOM 726 N N . VAL A 1 93 ? -10.319 37.949 29.966 1.00 65.88 93 VAL A N 1
ATOM 727 C CA . VAL A 1 93 ? -8.945 37.991 29.447 1.00 65.88 93 VAL A CA 1
ATOM 728 C C . VAL A 1 93 ? -8.527 36.571 29.071 1.00 65.88 93 VAL A C 1
ATOM 730 O O . VAL A 1 93 ? -8.404 35.699 29.930 1.00 65.88 93 VAL A O 1
ATOM 733 N N . PHE A 1 94 ? -8.307 36.332 27.779 1.00 60.62 94 PHE A N 1
ATOM 734 C CA . PHE A 1 94 ? -7.739 35.078 27.294 1.00 60.62 94 PHE A CA 1
ATOM 735 C C . PHE A 1 94 ? -6.214 35.158 27.347 1.00 60.62 94 PHE A C 1
ATOM 737 O O . PHE A 1 94 ? -5.585 35.804 26.512 1.00 60.62 94 PHE A O 1
ATOM 744 N N . ASN A 1 95 ? -5.611 34.470 28.314 1.00 65.50 95 ASN A N 1
ATOM 745 C CA . ASN A 1 95 ? -4.169 34.252 28.319 1.00 65.50 95 ASN A CA 1
ATOM 746 C C . ASN A 1 95 ? -3.849 33.080 27.389 1.00 65.50 95 ASN A C 1
ATOM 748 O O . ASN A 1 95 ? -3.930 31.918 27.783 1.00 65.50 95 ASN A O 1
ATOM 752 N N . PHE A 1 96 ? -3.516 33.395 26.137 1.00 69.31 96 PHE A N 1
ATOM 753 C CA . PHE A 1 96 ? -3.005 32.415 25.187 1.00 69.31 96 PHE A CA 1
ATOM 754 C C . PHE A 1 96 ? -1.493 32.276 25.368 1.00 69.31 96 PHE A C 1
ATOM 756 O O . PHE A 1 96 ? -0.719 33.136 24.950 1.00 69.31 96 PHE A O 1
ATOM 763 N N . SER A 1 97 ? -1.069 31.190 26.005 1.00 67.62 97 SER A N 1
ATOM 764 C CA . SER A 1 97 ? 0.315 30.730 25.938 1.00 67.62 97 SER A CA 1
ATOM 765 C C . SER A 1 97 ? 0.439 29.754 24.774 1.00 67.62 97 SER A C 1
ATOM 767 O O . SER A 1 97 ? -0.187 28.695 24.806 1.00 67.62 97 SER A O 1
ATOM 769 N N . ASP A 1 98 ? 1.233 30.110 23.765 1.00 66.88 98 ASP A N 1
ATOM 770 C CA . ASP A 1 98 ? 1.513 29.238 22.624 1.00 66.88 98 ASP A CA 1
ATOM 771 C C . ASP A 1 98 ? 2.248 27.963 23.096 1.00 66.88 98 ASP A C 1
ATOM 773 O O . ASP A 1 98 ? 3.377 28.057 23.594 1.00 66.88 98 ASP A O 1
ATOM 777 N N . PRO A 1 99 ? 1.643 26.766 22.965 1.00 60.69 99 PRO A N 1
ATOM 778 C CA . PRO A 1 99 ? 2.266 25.512 23.385 1.00 60.69 99 PRO A CA 1
ATOM 779 C C . PRO A 1 99 ? 3.434 25.075 22.482 1.00 60.69 99 PRO A C 1
ATOM 781 O O . PRO A 1 99 ? 4.099 24.083 22.788 1.00 60.69 99 PRO A O 1
ATOM 784 N N . LEU A 1 100 ? 3.698 25.780 21.374 1.00 59.69 100 LEU A N 1
ATOM 785 C CA . LEU A 1 100 ? 4.749 25.444 20.407 1.00 59.69 100 LEU A CA 1
ATOM 786 C C . LEU A 1 100 ? 6.025 26.279 20.566 1.00 59.69 100 LEU A C 1
ATOM 788 O O . LEU A 1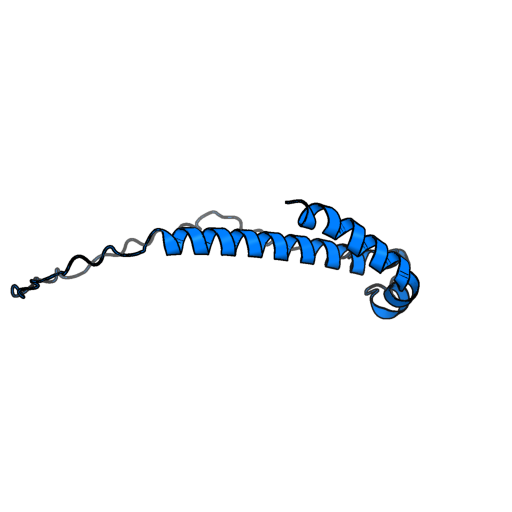 100 ? 6.946 26.147 19.756 1.00 59.69 100 LEU A O 1
ATOM 792 N N . ASN A 1 101 ? 6.128 27.098 21.616 1.00 57.09 101 ASN A N 1
ATOM 793 C CA . ASN A 1 101 ? 7.337 27.866 21.893 1.00 57.09 101 ASN A CA 1
ATOM 794 C C . ASN A 1 101 ? 8.501 26.931 22.279 1.00 57.09 101 ASN A C 1
ATOM 796 O O . ASN A 1 101 ? 8.631 26.508 23.427 1.00 57.09 101 ASN A O 1
ATOM 800 N N . GLY A 1 102 ? 9.327 26.577 21.291 1.00 58.00 102 GLY A N 1
ATOM 801 C CA . GLY A 1 102 ? 10.520 25.744 21.461 1.00 58.00 102 GLY A CA 1
ATOM 802 C C . GLY A 1 102 ? 10.484 24.386 20.762 1.00 58.00 102 GLY A C 1
ATOM 803 O O . GLY A 1 102 ? 11.462 23.642 20.849 1.00 58.00 102 GLY A O 1
ATOM 804 N N . GLN A 1 103 ? 9.417 24.046 20.033 1.00 60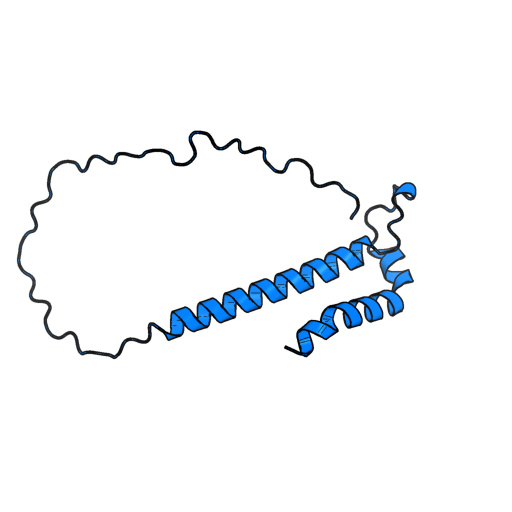.03 103 GLN A N 1
ATOM 805 C CA . GLN A 1 103 ? 9.468 22.857 19.187 1.00 60.03 103 GLN A CA 1
ATOM 806 C C . GLN A 1 103 ? 10.245 23.196 17.917 1.00 60.03 103 GLN A C 1
ATOM 808 O O . GLN A 1 103 ? 9.749 23.885 17.031 1.00 60.03 103 GLN A O 1
ATOM 813 N N . ASN A 1 104 ? 11.488 22.714 17.837 1.00 62.34 104 ASN A N 1
ATOM 814 C CA . ASN A 1 104 ? 12.194 22.567 16.570 1.00 62.34 104 ASN A CA 1
ATOM 815 C C . ASN A 1 104 ? 11.348 21.647 15.681 1.00 62.34 104 ASN A C 1
ATOM 817 O O . ASN A 1 104 ? 11.534 20.430 15.677 1.00 62.34 104 ASN A O 1
ATOM 821 N N . LEU A 1 105 ? 10.413 22.231 14.930 1.00 59.81 105 LEU A N 1
ATOM 822 C CA . LEU A 1 105 ? 9.838 21.605 13.754 1.00 59.81 105 LEU A CA 1
ATOM 823 C C . LEU A 1 105 ? 10.960 21.539 12.724 1.00 59.81 105 LEU A C 1
ATOM 825 O O . LEU A 1 105 ? 11.003 22.330 11.789 1.00 59.81 105 LEU A O 1
ATOM 829 N N . VAL A 1 106 ? 11.895 20.610 12.914 1.00 61.72 106 VAL A N 1
ATOM 830 C CA . VAL A 1 106 ? 12.567 20.014 11.771 1.00 61.72 106 VAL A CA 1
ATOM 831 C C . VAL A 1 106 ? 11.433 19.292 11.062 1.00 61.72 106 VAL A C 1
ATOM 833 O O . VAL A 1 106 ? 10.950 18.279 11.578 1.00 61.72 106 VAL A O 1
ATOM 836 N N . PRO A 1 107 ? 10.918 19.822 9.939 1.00 56.00 107 PRO A N 1
ATOM 837 C CA . PRO A 1 107 ? 10.032 19.013 9.148 1.00 56.00 107 PRO A CA 1
ATOM 838 C C . PRO A 1 107 ? 10.896 17.841 8.704 1.00 56.00 107 PRO A C 1
ATOM 840 O O . PRO A 1 107 ? 12.090 17.989 8.438 1.00 56.00 107 PRO A O 1
ATOM 843 N N . ASP A 1 108 ? 10.291 16.673 8.688 1.00 59.00 108 ASP A N 1
ATOM 844 C CA . ASP A 1 108 ? 10.832 15.428 8.172 1.00 59.00 108 ASP A CA 1
ATOM 845 C C . ASP A 1 108 ? 11.155 15.609 6.663 1.00 59.00 108 ASP A C 1
ATOM 847 O O . ASP A 1 108 ? 10.431 15.144 5.785 1.00 59.00 108 ASP A O 1
ATOM 851 N N . ILE A 1 109 ? 12.183 16.417 6.353 1.00 66.44 109 ILE A N 1
ATOM 852 C CA . ILE A 1 109 ? 12.439 17.072 5.056 1.00 66.44 109 ILE A CA 1
ATOM 853 C C . ILE A 1 109 ? 12.982 16.087 4.027 1.00 66.44 109 ILE A C 1
ATOM 855 O O . ILE A 1 109 ? 12.962 16.368 2.832 1.00 66.44 109 ILE A O 1
ATOM 859 N N . PHE A 1 110 ? 13.433 14.911 4.451 1.00 60.62 110 PHE A N 1
ATOM 860 C CA . PHE A 1 110 ? 13.995 13.939 3.533 1.00 60.62 110 PHE A CA 1
ATOM 861 C C . PHE A 1 110 ? 13.634 12.521 3.947 1.00 60.62 110 PHE A C 1
ATOM 863 O O . PHE A 1 110 ? 14.314 11.876 4.741 1.00 60.62 110 PHE A O 1
ATOM 870 N N . ARG A 1 111 ? 12.573 12.006 3.327 1.00 62.69 111 ARG A N 1
ATOM 871 C CA . ARG A 1 111 ? 12.408 10.564 3.151 1.00 62.69 111 ARG A CA 1
ATOM 872 C C . ARG A 1 111 ? 13.110 10.190 1.844 1.00 62.69 111 ARG A C 1
ATOM 874 O O . ARG A 1 111 ? 12.853 10.833 0.825 1.00 62.69 111 ARG A O 1
ATOM 881 N N . PRO A 1 112 ? 14.033 9.218 1.855 1.00 54.00 112 PRO A N 1
ATOM 882 C CA . PRO A 1 112 ? 14.817 8.889 0.675 1.00 54.00 112 PRO A CA 1
ATOM 883 C C . PRO A 1 112 ? 13.914 8.293 -0.417 1.00 54.00 112 PRO A C 1
ATOM 885 O O . PRO A 1 112 ? 13.040 7.484 -0.103 1.00 54.00 112 PRO A O 1
ATOM 888 N N . PRO A 1 113 ? 14.125 8.614 -1.705 1.00 62.09 113 PRO A N 1
ATOM 889 C CA . PRO A 1 113 ? 13.520 7.851 -2.781 1.00 62.09 113 PRO A CA 1
ATOM 890 C C . PRO A 1 113 ? 14.326 6.564 -2.946 1.00 62.09 113 PRO A C 1
ATOM 892 O O . PRO A 1 113 ? 15.436 6.581 -3.477 1.00 62.09 113 PRO A O 1
ATOM 895 N N . ILE A 1 114 ? 13.776 5.440 -2.501 1.00 63.16 114 ILE A N 1
ATOM 896 C CA . ILE A 1 114 ? 14.320 4.120 -2.868 1.00 63.16 114 ILE A CA 1
ATOM 897 C C . ILE A 1 114 ? 13.199 3.256 -3.432 1.00 63.16 114 ILE A C 1
ATOM 899 O O . ILE A 1 114 ? 13.365 2.629 -4.474 1.00 63.16 114 ILE A O 1
ATOM 903 N N . CYS A 1 115 ? 12.028 3.390 -2.824 1.00 57.66 115 CYS A N 1
ATOM 904 C CA . CYS A 1 115 ? 10.698 3.095 -3.304 1.00 57.66 115 CYS A CA 1
ATOM 905 C C . CYS A 1 115 ? 9.762 4.026 -2.516 1.00 57.66 115 CYS A C 1
ATOM 907 O O . CYS A 1 115 ? 8.825 4.542 -3.150 1.00 57.66 115 CYS A O 1
#

Radius of gyration: 27.47 Å; Cα contacts (8 Å, |Δi|>4): 36; chains: 1; bounding box: 60×58×53 Å

Secondary structure (DSSP, 8-state):
-HHHHTHHHHHHHHHHHTHHHHHHHH-S-TT-GGG--TTHHHHHHHHHHHHHHHHHHHHHHHHHHHHHHT---------------PPPPS--------TTTT-------------

Mean predicted aligned error: 16.14 Å

Sequence (115 aa):
MLAKVFVVPVIYLDFELRKDYIIATHCQNRSRPQLHCDGKCYLAKRIAQAAKEEQRQAENDLMSKILSAQAPAHENITGLQPTTHVAIPEAVVFNFSDPLNGQNLVPDIFRPPIC

pLDDT: mean 77.21, std 16.43, range [47.97, 96.94]

Foldseek 3Di:
DVVLVCQLVVLVVVCVVCQVVLVVPPQPCPVPVVLVPSSVVVSVVSVVVSVVVVVVVVVVVVVVVVVVVPPDPPDPPPDDDDDDDDDDDPDDDDDDDPPCVPPPCPPPPDDDPSD

Solvent-accessible surface area (backbone atoms only — not comparable to full-atom values): 7646 Å² total; per-residue (Å²): 120,72,72,68,72,48,49,63,59,52,53,50,52,56,43,65,79,40,39,69,62,36,40,76,69,57,45,83,55,72,94,43,69,91,63,66,48,88,27,50,43,50,51,52,51,52,54,53,51,52,55,51,50,54,50,52,52,52,51,51,52,52,51,52,54,58,55,62,72,65,64,76,79,85,68,83,85,81,78,89,76,86,80,79,83,82,85,77,77,86,78,84,83,80,86,81,74,72,92,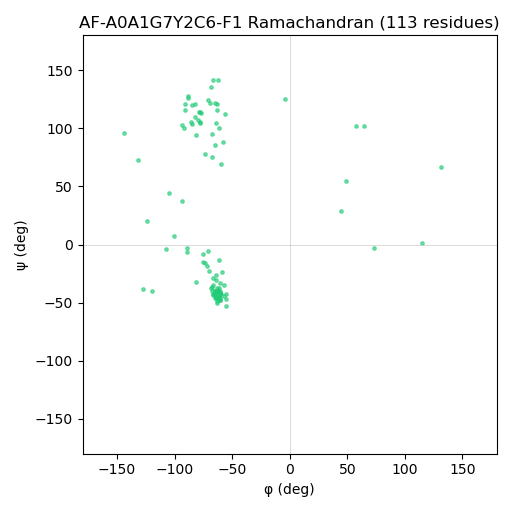63,82,80,66,80,76,70,67,88,83,74,75,79,91,78,105

Organism: NCBI:txid659014